Protein AF-A0ABD0QN66-F1 (afdb_monomer_lite)

Secondary structure (DSSP, 8-state):
-HHHHHHHHTSSSPPPHHHHHHHHHHHHHHHHHHHHHHHHHHHHHHHHHTTT-HHHHHHHHHHHT-

InterPro domains:
  IPR000308 14-3-3 protein [PTHR18860] (1-65)
  IPR023409 14-3-3 protein, conserved site [PS00796] (20-30)
  IPR023410 14-3-3 domain [PF00244] (1-65)
  IPR036815 14-3-3 domain superfamily [G3DSA:1.20.190.20] (1-66)
  IPR036815 14-3-3 domain superfamily [SSF48445] (1-65)

Structure (mmCIF, N/CA/C/O backbone):
data_AF-A0ABD0QN66-F1
#
_entry.id   AF-A0ABD0QN66-F1
#
loop_
_atom_site.group_PDB
_atom_site.id
_atom_site.type_symbol
_atom_site.label_atom_id
_atom_site.label_alt_id
_atom_site.label_comp_id
_atom_site.label_asym_id
_atom_site.label_entity_id
_atom_site.label_seq_id
_atom_site.pdbx_PDB_ins_code
_atom_site.Cartn_x
_atom_site.Cartn_y
_atom_site.Cartn_z
_atom_site.occupancy
_atom_site.B_iso_or_equiv
_atom_site.auth_seq_id
_atom_site.auth_comp_id
_atom_site.auth_asym_id
_atom_site.auth_atom_id
_atom_site.pdbx_PDB_model_num
ATOM 1 N N . MET A 1 1 ? -1.091 1.963 -14.324 1.00 84.12 1 MET A N 1
ATOM 2 C CA . MET A 1 1 ? 0.357 2.187 -14.096 1.00 84.12 1 MET A CA 1
ATOM 3 C C . MET A 1 1 ? 1.015 1.009 -13.385 1.00 84.12 1 MET A C 1
ATOM 5 O O . MET A 1 1 ? 1.854 0.387 -14.013 1.00 84.12 1 MET A O 1
ATOM 9 N N . VAL A 1 2 ? 0.645 0.659 -12.140 1.00 91.25 2 VAL A N 1
ATOM 10 C CA . VAL A 1 2 ? 1.251 -0.498 -11.431 1.00 91.25 2 VAL A CA 1
ATOM 11 C C . VAL A 1 2 ? 1.104 -1.799 -12.218 1.00 91.25 2 VAL A C 1
ATOM 13 O O . VAL A 1 2 ? 2.091 -2.489 -12.417 1.00 91.25 2 VAL A O 1
ATOM 16 N N . GLU A 1 3 ? -0.093 -2.104 -12.720 1.00 92.56 3 GLU A N 1
ATOM 17 C CA . GLU A 1 3 ? -0.335 -3.304 -13.532 1.00 92.56 3 GLU A CA 1
ATOM 18 C C . GLU A 1 3 ? 0.531 -3.335 -14.800 1.00 92.56 3 GLU A C 1
ATOM 20 O O . GLU A 1 3 ? 1.218 -4.313 -15.073 1.00 92.56 3 GLU A O 1
ATOM 25 N N . SER A 1 4 ? 0.592 -2.214 -15.519 1.00 90.19 4 SER A N 1
ATOM 26 C CA . SER A 1 4 ? 1.430 -2.062 -16.710 1.00 90.19 4 SER A CA 1
ATOM 27 C C . SER A 1 4 ? 2.921 -2.249 -16.396 1.00 90.19 4 SER A C 1
ATOM 29 O O . SER A 1 4 ? 3.607 -2.968 -17.113 1.00 90.19 4 SER A O 1
ATOM 31 N N . MET A 1 5 ? 3.423 -1.652 -15.310 1.00 92.88 5 MET A N 1
ATOM 32 C CA . MET A 1 5 ? 4.831 -1.770 -14.903 1.00 92.88 5 MET A CA 1
ATOM 33 C C . MET A 1 5 ? 5.165 -3.151 -14.333 1.00 92.88 5 MET A C 1
ATOM 35 O O . MET A 1 5 ? 6.284 -3.620 -14.507 1.00 92.88 5 MET A O 1
ATOM 39 N N . LYS A 1 6 ? 4.195 -3.841 -13.724 1.00 92.12 6 LYS A N 1
ATOM 40 C CA . LYS A 1 6 ? 4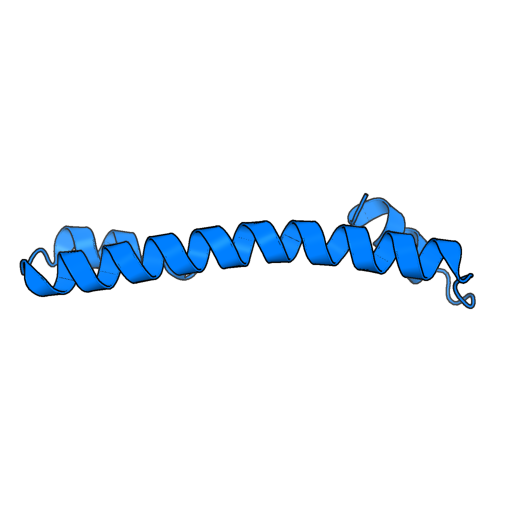.330 -5.246 -13.322 1.00 92.12 6 LYS A CA 1
ATOM 41 C C . LYS A 1 6 ? 4.489 -6.152 -14.543 1.00 92.12 6 LYS A C 1
ATOM 43 O O . LYS A 1 6 ? 5.345 -7.028 -14.533 1.00 92.12 6 LYS A O 1
ATOM 48 N N . ASN A 1 7 ? 3.719 -5.906 -15.604 1.00 92.94 7 ASN A N 1
ATOM 49 C CA . ASN A 1 7 ? 3.850 -6.651 -16.856 1.00 92.94 7 ASN A CA 1
ATOM 50 C C . ASN A 1 7 ? 5.198 -6.388 -17.539 1.00 92.94 7 ASN A C 1
ATOM 52 O O . ASN A 1 7 ? 5.791 -7.321 -18.063 1.00 92.94 7 ASN A O 1
ATOM 56 N N . VAL A 1 8 ? 5.699 -5.147 -17.519 1.00 88.81 8 VAL A N 1
ATOM 57 C CA . VAL A 1 8 ? 7.036 -4.806 -18.046 1.00 88.81 8 VAL A CA 1
ATOM 58 C C . VAL A 1 8 ? 8.139 -5.493 -17.235 1.00 88.81 8 VAL A C 1
ATOM 60 O O . VAL A 1 8 ? 9.009 -6.129 -17.818 1.00 88.81 8 VAL A O 1
ATOM 63 N N . ALA A 1 9 ? 8.057 -5.456 -15.902 1.00 90.44 9 ALA A N 1
ATOM 64 C CA . ALA A 1 9 ? 9.003 -6.139 -15.019 1.00 90.44 9 ALA A CA 1
ATOM 65 C C . ALA A 1 9 ? 8.975 -7.674 -15.145 1.00 90.44 9 ALA A C 1
ATOM 67 O O . ALA A 1 9 ? 9.956 -8.324 -14.805 1.00 90.44 9 ALA A O 1
ATOM 68 N N . GLY A 1 10 ? 7.875 -8.256 -15.630 1.00 92.12 10 GLY A N 1
ATOM 69 C CA . GLY A 1 10 ? 7.725 -9.699 -15.825 1.00 92.12 10 GLY A CA 1
ATOM 70 C C . GLY A 1 10 ? 8.261 -10.240 -17.154 1.00 92.12 10 GLY A C 1
ATOM 71 O O . GLY A 1 10 ? 8.057 -11.416 -17.429 1.00 92.12 10 GLY A O 1
ATOM 72 N N . LYS A 1 11 ? 8.893 -9.416 -18.002 1.00 90.12 11 LYS A N 1
ATOM 73 C CA . LYS A 1 11 ? 9.389 -9.832 -19.330 1.00 90.12 11 LYS A CA 1
ATOM 74 C C . LYS A 1 11 ? 10.799 -10.450 -19.331 1.00 90.12 11 LYS A C 1
ATOM 76 O O . LYS A 1 11 ? 11.354 -10.623 -20.409 1.00 90.12 11 LYS A O 1
ATOM 81 N N . ASP A 1 12 ? 11.374 -10.775 -18.169 1.00 88.88 12 ASP A N 1
ATOM 82 C CA . ASP A 1 12 ? 12.735 -11.340 -18.008 1.00 88.88 12 ASP A CA 1
ATOM 83 C C . ASP A 1 12 ? 13.849 -10.563 -18.743 1.00 88.88 12 ASP A C 1
ATOM 85 O O . ASP A 1 12 ? 14.908 -11.092 -19.077 1.00 88.88 12 ASP A O 1
ATOM 89 N N . THR A 1 13 ? 13.627 -9.269 -18.973 1.00 92.56 13 THR A N 1
ATOM 90 C CA . THR A 1 13 ? 14.593 -8.335 -19.555 1.00 92.56 13 THR A CA 1
ATOM 91 C C . THR A 1 13 ? 15.035 -7.320 -18.513 1.00 92.56 13 THR A C 1
ATOM 93 O O . THR A 1 13 ? 14.247 -6.919 -17.653 1.00 92.56 13 THR A O 1
ATOM 96 N N . GLU A 1 14 ? 16.281 -6.857 -18.604 1.00 94.31 14 GLU A N 1
ATOM 97 C CA . GLU A 1 14 ? 16.769 -5.806 -17.715 1.00 94.31 14 GLU A CA 1
ATOM 98 C C . GLU A 1 14 ? 15.987 -4.505 -17.935 1.00 94.31 14 GLU A C 1
ATOM 100 O O . GLU A 1 14 ? 15.832 -4.031 -19.061 1.00 94.31 14 GLU A O 1
ATOM 105 N N . LEU A 1 15 ? 15.481 -3.934 -16.842 1.00 94.94 15 LEU A N 1
ATOM 106 C CA . LEU A 1 15 ? 14.738 -2.683 -16.883 1.00 94.94 15 LEU A CA 1
ATOM 107 C C . LEU A 1 15 ? 15.683 -1.507 -17.112 1.00 94.94 15 LEU A C 1
ATOM 109 O O . LEU A 1 15 ? 16.663 -1.312 -16.383 1.00 94.94 15 LEU A O 1
ATOM 113 N N . THR A 1 16 ? 15.313 -0.648 -18.054 1.00 96.69 16 THR A N 1
ATOM 114 C CA . THR A 1 16 ? 15.979 0.636 -18.254 1.00 96.69 16 THR A CA 1
ATOM 115 C C . THR A 1 16 ? 15.851 1.526 -17.011 1.00 96.69 16 THR A C 1
ATOM 117 O O . THR A 1 16 ? 15.048 1.298 -16.099 1.00 96.69 16 THR A O 1
ATOM 120 N N . VAL A 1 17 ? 16.661 2.587 -16.947 1.00 96.50 17 VAL A N 1
ATOM 121 C CA . VAL A 1 17 ? 16.576 3.577 -15.858 1.00 96.50 17 V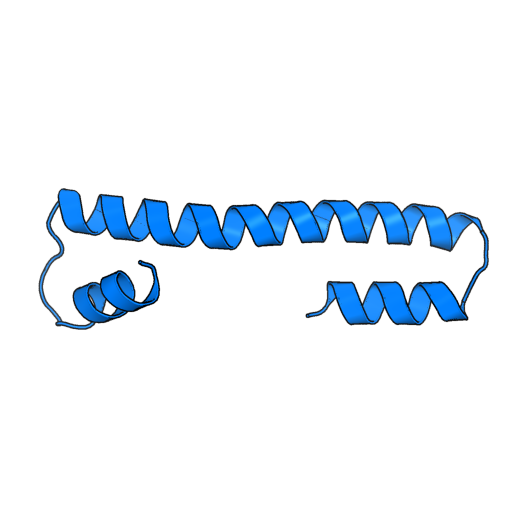AL A CA 1
ATOM 122 C C . VAL A 1 17 ? 15.173 4.188 -15.771 1.00 96.50 17 VAL A C 1
ATOM 124 O O . VAL A 1 17 ? 14.634 4.331 -14.674 1.00 96.50 17 VAL A O 1
ATOM 127 N N . GLU A 1 18 ? 14.557 4.500 -16.910 1.00 96.12 18 GLU A N 1
ATOM 128 C CA . GLU A 1 18 ? 13.213 5.074 -16.962 1.00 96.12 18 GLU A CA 1
ATOM 129 C C . GLU A 1 18 ? 12.145 4.087 -16.474 1.00 96.12 18 GLU A C 1
ATOM 131 O O . GLU A 1 18 ? 11.329 4.438 -15.621 1.00 96.12 18 GLU A O 1
ATOM 136 N N . GLU A 1 19 ? 12.189 2.828 -16.916 1.00 94.19 19 GLU A N 1
ATOM 137 C CA . GLU A 1 19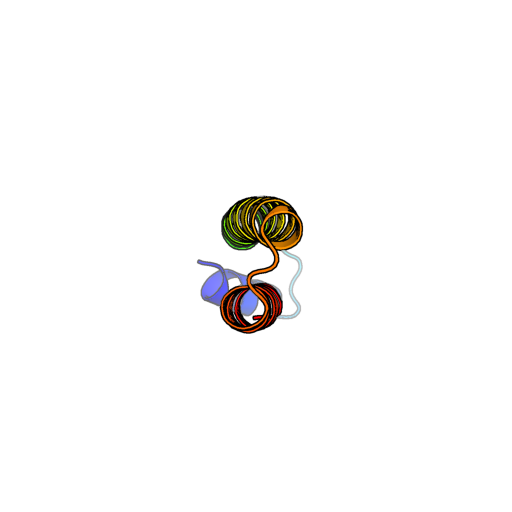 ? 11.233 1.804 -16.476 1.00 94.19 19 GLU A CA 1
ATOM 138 C C . GLU A 1 19 ? 11.346 1.513 -14.976 1.00 94.19 19 GLU A C 1
ATOM 140 O O . GLU A 1 19 ? 10.327 1.393 -14.292 1.00 94.19 19 GLU A O 1
ATOM 145 N N . ARG A 1 20 ? 12.567 1.475 -14.422 1.00 96.44 20 ARG A N 1
ATOM 146 C CA . ARG A 1 20 ? 12.767 1.358 -12.966 1.00 96.44 20 ARG A CA 1
ATOM 147 C C . ARG A 1 20 ? 12.174 2.543 -12.210 1.00 96.44 20 ARG A C 1
ATOM 149 O O . ARG A 1 20 ? 11.540 2.350 -11.170 1.00 96.44 20 ARG A O 1
ATOM 156 N N . ASN A 1 21 ? 12.339 3.759 -12.730 1.00 97.25 21 ASN A N 1
ATOM 157 C CA . ASN A 1 21 ? 11.756 4.957 -12.130 1.00 97.25 21 ASN A CA 1
ATOM 158 C C . ASN A 1 21 ? 10.225 4.908 -12.159 1.00 97.25 21 ASN A C 1
ATOM 160 O O . ASN A 1 21 ? 9.587 5.156 -11.134 1.00 97.25 21 ASN A O 1
ATOM 164 N N . LEU A 1 22 ? 9.630 4.529 -13.292 1.00 96.12 22 LEU A N 1
ATOM 165 C CA . LEU A 1 22 ? 8.180 4.389 -13.426 1.00 96.12 22 LEU A CA 1
ATOM 166 C C . LEU A 1 22 ? 7.629 3.302 -12.498 1.00 96.12 22 LEU A C 1
ATOM 168 O O . LEU A 1 22 ? 6.625 3.530 -11.820 1.00 96.12 22 LEU A O 1
ATOM 172 N N . LEU A 1 23 ? 8.305 2.154 -12.400 1.00 94.75 23 LEU A N 1
ATOM 173 C CA . LEU A 1 23 ? 7.950 1.082 -11.470 1.00 94.75 23 LEU A CA 1
ATOM 174 C C . LEU A 1 23 ? 7.986 1.579 -10.015 1.00 94.75 23 LEU A C 1
ATOM 176 O O . LEU A 1 23 ? 7.018 1.397 -9.273 1.00 94.75 23 LEU A O 1
ATOM 180 N N . SER A 1 24 ? 9.062 2.268 -9.626 1.00 96.06 24 SER A N 1
ATOM 181 C CA . SER A 1 24 ? 9.226 2.836 -8.284 1.00 96.06 24 SER A CA 1
ATOM 182 C C . SER A 1 24 ? 8.126 3.846 -7.947 1.00 96.06 24 SER A C 1
ATOM 184 O O . SER A 1 24 ? 7.464 3.726 -6.914 1.00 96.06 24 SER A O 1
ATOM 186 N N . VAL A 1 25 ? 7.860 4.805 -8.840 1.00 96.56 25 VAL A N 1
ATOM 187 C CA . VAL A 1 25 ? 6.807 5.818 -8.662 1.00 96.56 25 VAL A CA 1
ATOM 188 C C . VAL A 1 25 ? 5.432 5.164 -8.532 1.00 96.56 25 VAL A C 1
ATOM 190 O O . VAL A 1 25 ? 4.667 5.513 -7.629 1.00 96.56 25 VAL A O 1
ATOM 193 N N . ALA A 1 26 ? 5.129 4.184 -9.387 1.00 94.62 26 ALA A N 1
ATOM 194 C CA . ALA A 1 26 ? 3.846 3.495 -9.378 1.00 94.62 26 ALA A CA 1
ATOM 195 C C . ALA A 1 26 ? 3.581 2.812 -8.025 1.00 94.62 26 ALA A C 1
ATOM 197 O O . ALA A 1 26 ? 2.535 3.039 -7.410 1.00 94.62 26 ALA A O 1
ATOM 198 N N . TYR A 1 27 ? 4.539 2.028 -7.524 1.00 96.00 27 TYR A N 1
ATOM 199 C CA . TYR A 1 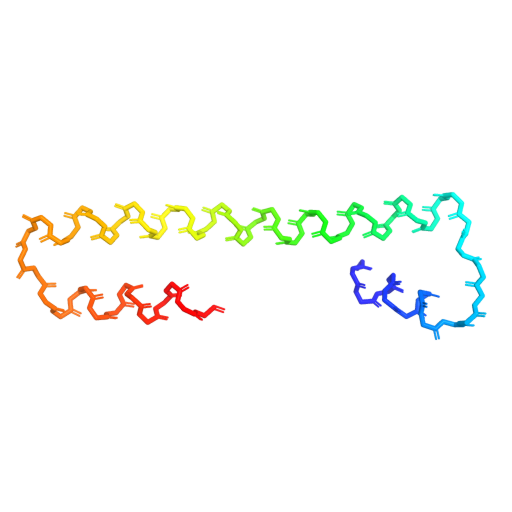27 ? 4.393 1.339 -6.240 1.00 96.00 27 TYR A CA 1
ATOM 200 C C . TYR A 1 27 ? 4.434 2.298 -5.046 1.00 96.00 27 TYR A C 1
ATOM 202 O O . TYR A 1 27 ? 3.615 2.153 -4.135 1.00 96.00 27 TYR A O 1
ATOM 210 N N . LYS A 1 28 ? 5.317 3.310 -5.061 1.00 96.88 28 LYS A N 1
ATOM 211 C CA . LYS A 1 28 ? 5.409 4.339 -4.010 1.00 96.88 28 LYS A CA 1
ATOM 212 C C . LYS A 1 28 ? 4.077 5.055 -3.802 1.00 96.88 28 LYS A C 1
ATOM 214 O O . LYS A 1 28 ? 3.676 5.269 -2.659 1.00 96.88 28 LYS A O 1
ATOM 219 N N . ASN A 1 29 ? 3.380 5.397 -4.883 1.00 94.00 29 ASN A N 1
ATOM 220 C CA . ASN A 1 29 ? 2.098 6.092 -4.799 1.00 94.00 29 ASN A CA 1
ATOM 221 C C . ASN A 1 29 ? 0.998 5.194 -4.221 1.00 94.00 29 ASN A C 1
ATOM 223 O O . ASN A 1 29 ? 0.287 5.609 -3.303 1.00 94.00 29 ASN A O 1
ATOM 227 N N . VAL A 1 30 ? 0.900 3.943 -4.687 1.00 94.06 30 VAL A N 1
ATOM 228 C CA . VAL A 1 30 ? -0.108 2.995 -4.182 1.00 94.06 30 VAL A CA 1
ATOM 229 C C . VAL A 1 30 ? 0.107 2.686 -2.701 1.00 94.06 30 VAL A C 1
ATOM 231 O O . VAL A 1 30 ? -0.833 2.777 -1.907 1.00 94.06 30 VAL A O 1
ATOM 234 N N . ILE A 1 31 ? 1.341 2.368 -2.295 1.00 95.31 31 ILE A N 1
ATOM 235 C CA . ILE A 1 31 ? 1.627 2.073 -0.886 1.00 95.31 31 ILE A CA 1
ATOM 236 C C . ILE A 1 31 ? 1.546 3.329 -0.013 1.00 95.31 31 ILE A C 1
ATOM 238 O O . ILE A 1 31 ? 1.162 3.244 1.152 1.00 95.31 31 ILE A O 1
ATOM 242 N N . GLY A 1 32 ? 1.863 4.504 -0.565 1.00 96.94 32 GLY A N 1
ATOM 243 C CA . GLY A 1 32 ? 1.753 5.789 0.119 1.00 96.94 32 GLY A CA 1
ATOM 244 C C . GLY A 1 32 ? 0.324 6.083 0.570 1.00 96.94 32 GLY A C 1
ATOM 245 O O . GLY A 1 32 ? 0.110 6.384 1.746 1.00 96.94 32 GLY A O 1
ATOM 246 N N . ALA A 1 33 ? -0.650 5.910 -0.328 1.00 94.88 33 ALA A N 1
ATOM 247 C CA . ALA A 1 33 ? -2.067 6.064 -0.005 1.00 94.88 33 ALA A CA 1
ATOM 248 C C . ALA A 1 33 ? -2.513 5.070 1.081 1.00 94.88 33 ALA A C 1
ATOM 250 O O . ALA A 1 33 ? -3.080 5.478 2.094 1.00 94.88 33 ALA A O 1
ATOM 251 N N . ARG A 1 34 ? -2.165 3.780 0.941 1.00 95.31 34 ARG A N 1
ATOM 252 C CA . ARG A 1 34 ? -2.501 2.748 1.941 1.00 95.31 34 ARG A CA 1
ATOM 253 C C . ARG A 1 34 ? -1.896 3.038 3.315 1.00 95.31 34 ARG A C 1
ATOM 255 O O . ARG A 1 34 ? -2.593 2.944 4.318 1.00 95.31 34 ARG A O 1
ATOM 262 N N . ARG A 1 35 ? -0.630 3.462 3.381 1.00 97.31 35 ARG A N 1
ATOM 263 C CA . ARG A 1 35 ? 0.032 3.851 4.641 1.00 97.31 35 ARG A CA 1
ATOM 264 C C . ARG A 1 35 ? -0.598 5.085 5.281 1.00 97.31 35 ARG A C 1
ATOM 266 O O . ARG A 1 35 ? -0.625 5.185 6.506 1.00 97.31 35 ARG A O 1
ATOM 273 N N . ALA A 1 36 ? -1.053 6.055 4.488 1.00 97.25 36 ALA A N 1
ATOM 274 C CA . ALA A 1 36 ? -1.773 7.212 5.012 1.00 97.25 36 ALA A CA 1
ATOM 275 C C . ALA A 1 36 ? -3.110 6.782 5.631 1.00 97.25 36 ALA A C 1
ATOM 277 O O . ALA A 1 36 ? -3.345 7.086 6.799 1.00 97.25 36 ALA A O 1
ATOM 278 N N . SER A 1 37 ? -3.912 5.997 4.906 1.00 96.56 37 SER A N 1
ATOM 279 C CA . SER A 1 37 ? -5.172 5.446 5.419 1.00 96.56 37 SER A CA 1
ATOM 280 C C . SER A 1 37 ? -4.963 4.601 6.674 1.00 96.56 37 SER A C 1
ATOM 282 O O . SER A 1 37 ? -5.652 4.812 7.667 1.00 96.56 37 SER A O 1
ATOM 284 N N . TRP A 1 38 ? -3.960 3.718 6.683 1.00 96.44 38 TRP A N 1
ATOM 285 C CA . TRP A 1 38 ? -3.642 2.886 7.844 1.00 96.44 38 TRP A CA 1
ATOM 286 C C . TRP A 1 38 ? -3.313 3.728 9.083 1.00 96.44 38 TRP A C 1
ATOM 288 O O . TRP A 1 38 ? -3.857 3.482 10.154 1.00 96.44 38 TRP A O 1
ATOM 298 N N . ARG A 1 39 ? -2.493 4.781 8.945 1.00 97.44 39 ARG A N 1
ATOM 299 C CA . ARG A 1 39 ? -2.188 5.697 10.061 1.00 97.44 39 ARG A CA 1
ATOM 300 C C . ARG A 1 39 ? -3.433 6.401 10.600 1.00 97.44 39 ARG A C 1
ATOM 302 O O . ARG A 1 39 ? -3.565 6.550 11.812 1.00 97.44 39 ARG A O 1
ATOM 309 N N . ILE A 1 40 ? -4.331 6.833 9.714 1.00 96.31 40 ILE A N 1
ATOM 310 C CA . ILE A 1 40 ? -5.587 7.490 10.099 1.00 96.31 40 ILE A CA 1
ATOM 311 C C . ILE A 1 40 ? -6.464 6.517 10.891 1.00 96.31 40 ILE A C 1
ATOM 313 O O . ILE A 1 40 ? -6.913 6.858 11.982 1.00 96.31 40 ILE A O 1
ATOM 317 N N . ILE A 1 41 ? -6.657 5.298 10.383 1.00 95.69 41 ILE A N 1
ATOM 318 C CA . ILE A 1 41 ? -7.488 4.276 11.032 1.00 95.69 41 ILE A CA 1
ATOM 319 C C . ILE A 1 41 ? -6.902 3.887 12.393 1.00 95.69 41 ILE A C 1
ATOM 321 O O . ILE A 1 41 ? -7.635 3.871 13.376 1.00 95.69 41 ILE A O 1
ATOM 325 N N . SER A 1 42 ? -5.586 3.674 12.490 1.00 94.88 42 SER A N 1
ATOM 326 C CA . SER A 1 42 ? -4.917 3.389 13.767 1.00 94.88 42 SER A CA 1
ATOM 327 C C . SER A 1 42 ? -5.099 4.518 14.789 1.00 94.88 42 SER A C 1
ATOM 329 O O . SER A 1 42 ? -5.282 4.255 15.975 1.00 94.88 42 SER A O 1
ATOM 331 N N . SER A 1 43 ? -5.099 5.784 14.349 1.00 94.94 43 SER A N 1
ATOM 332 C CA . SER A 1 43 ? -5.389 6.919 15.237 1.00 94.94 43 SER A CA 1
ATOM 333 C C . SER A 1 43 ? -6.851 6.939 15.700 1.00 94.94 43 SER A C 1
ATOM 335 O O . SER A 1 43 ? -7.126 7.291 16.847 1.00 94.94 43 SER A O 1
ATOM 337 N N . ILE A 1 44 ? -7.793 6.560 14.832 1.00 93.69 44 ILE A N 1
ATOM 338 C CA . ILE A 1 44 ? -9.215 6.442 15.184 1.00 93.69 44 ILE A CA 1
ATOM 339 C C . ILE A 1 44 ? -9.425 5.302 16.187 1.00 93.69 44 ILE A C 1
ATOM 341 O O . ILE A 1 44 ? -10.142 5.489 17.165 1.00 93.69 44 ILE A O 1
ATOM 345 N N . GLU A 1 45 ? -8.770 4.160 15.984 1.00 92.50 45 GLU A N 1
ATOM 346 C CA . GLU A 1 45 ? -8.824 3.012 16.894 1.00 92.50 45 GLU A CA 1
ATOM 347 C C . GLU A 1 45 ? -8.381 3.396 18.306 1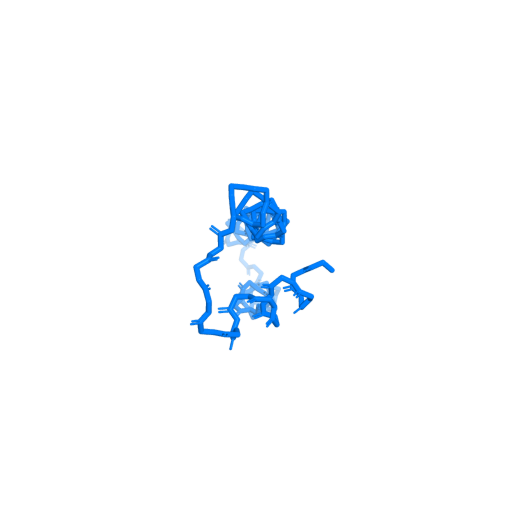.00 92.50 45 GLU A C 1
ATOM 349 O O . GLU A 1 45 ? -9.161 3.243 19.239 1.00 92.50 45 GLU A O 1
ATOM 354 N N . GLN A 1 46 ? -7.197 4.000 18.456 1.00 92.00 46 GLN A N 1
ATOM 355 C CA . GLN A 1 46 ? -6.687 4.451 19.760 1.00 92.00 46 GLN A CA 1
ATOM 356 C C . GLN A 1 46 ? -7.647 5.428 20.463 1.00 92.00 46 GLN A C 1
ATOM 358 O O . GLN A 1 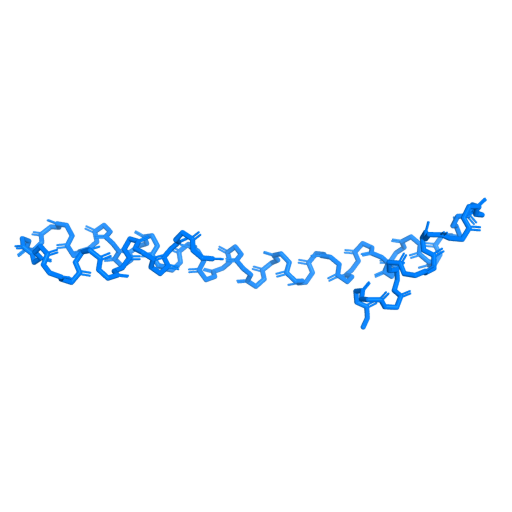46 ? -7.852 5.366 21.678 1.00 92.00 46 GLN A O 1
ATOM 363 N N . LYS A 1 47 ? -8.272 6.337 19.699 1.00 91.75 47 LYS A N 1
ATOM 364 C CA . LYS A 1 47 ? -9.269 7.276 20.237 1.00 91.75 47 LYS A CA 1
ATOM 365 C C . LYS A 1 47 ? -10.540 6.579 20.708 1.00 91.75 47 LYS A C 1
ATOM 367 O O . LYS A 1 47 ? -11.152 7.048 21.664 1.00 91.75 47 LYS A O 1
ATOM 372 N N . GLU A 1 48 ? -10.965 5.518 20.033 1.00 91.81 48 GLU A N 1
ATOM 373 C CA . GLU A 1 48 ? -12.184 4.791 20.388 1.00 91.81 48 GLU A CA 1
ATOM 374 C C . GLU A 1 48 ? -11.943 3.780 21.520 1.00 91.81 48 GLU A C 1
ATOM 376 O O . GLU A 1 48 ? -12.837 3.571 22.340 1.00 91.81 48 GLU A O 1
ATOM 381 N N . GLU A 1 49 ? -10.721 3.246 21.651 1.00 89.75 49 GLU A N 1
ATOM 382 C CA . GLU A 1 49 ? -10.304 2.403 22.787 1.00 89.75 49 GLU A CA 1
ATOM 383 C C . GLU A 1 49 ? -10.462 3.159 24.106 1.00 89.75 49 GLU A C 1
ATOM 385 O O . GLU A 1 49 ? -10.953 2.613 25.091 1.00 89.75 49 GLU A O 1
ATOM 390 N N . SER A 1 50 ? -10.167 4.459 24.086 1.00 87.25 50 SER A N 1
ATOM 391 C CA . SER A 1 50 ? -10.311 5.349 25.242 1.00 87.25 50 SER A CA 1
ATOM 392 C C . SER A 1 50 ? -11.770 5.600 25.665 1.00 87.25 50 SER A C 1
ATOM 394 O O . SER A 1 50 ? -12.005 6.114 26.754 1.00 87.25 50 SER A O 1
ATOM 396 N N . LYS A 1 51 ? -12.761 5.278 24.818 1.00 86.62 51 LYS A N 1
ATOM 397 C CA . LYS A 1 51 ? -14.192 5.552 25.063 1.00 86.62 51 LYS A CA 1
ATOM 398 C C . LYS A 1 51 ? -15.015 4.318 25.453 1.00 86.62 51 LYS A C 1
ATOM 400 O O . LYS A 1 51 ? -16.199 4.469 25.741 1.00 86.62 51 LYS A O 1
ATOM 405 N N . GLY A 1 52 ? -14.435 3.114 25.427 1.00 78.12 52 GLY A N 1
ATOM 406 C CA . GLY A 1 52 ? -15.122 1.873 25.825 1.00 78.12 52 GLY A CA 1
ATOM 407 C C . GLY A 1 52 ? -16.175 1.345 24.835 1.00 78.12 52 GLY A C 1
ATOM 408 O O . GLY A 1 52 ? -17.033 0.553 25.212 1.00 78.12 52 GLY A O 1
ATOM 409 N N . GLY A 1 53 ? -16.147 1.772 23.567 1.00 80.50 53 GLY A N 1
ATOM 410 C CA . GLY A 1 53 ? -17.109 1.349 22.539 1.00 80.50 53 GLY A CA 1
ATOM 411 C C . GLY A 1 53 ? -16.725 0.048 21.820 1.00 80.50 53 GLY A C 1
ATOM 412 O O . GLY A 1 53 ? -16.281 0.099 20.673 1.00 80.50 53 GLY A O 1
ATOM 413 N N . GLU A 1 54 ? -16.927 -1.118 22.445 1.00 82.50 54 GLU A N 1
ATOM 414 C CA . GLU A 1 54 ? -16.481 -2.431 21.922 1.00 82.50 54 GLU A CA 1
ATOM 415 C C . GLU A 1 54 ? -16.984 -2.770 20.503 1.00 82.50 54 GLU A C 1
ATOM 417 O O . GLU A 1 54 ? -16.221 -3.266 19.672 1.00 82.50 54 GLU A O 1
ATOM 422 N N . GLY A 1 55 ? -18.244 -2.455 20.177 1.00 87.38 55 GLY A N 1
ATOM 423 C CA . GLY A 1 55 ? -18.811 -2.738 18.850 1.00 87.38 55 GLY A CA 1
ATOM 424 C C . GLY A 1 55 ? -18.153 -1.936 17.720 1.00 87.38 55 GLY A C 1
ATOM 425 O O . GLY A 1 55 ? -17.856 -2.475 16.654 1.00 87.38 55 GLY A O 1
ATOM 426 N N . LYS A 1 56 ? -17.854 -0.654 17.969 1.00 88.00 56 LYS A N 1
ATOM 427 C CA . LYS A 1 56 ? -17.160 0.212 17.002 1.00 88.00 56 LYS A CA 1
ATOM 428 C C . LYS A 1 56 ? -15.697 -0.192 16.852 1.00 88.00 56 LYS A C 1
ATOM 430 O O . LYS A 1 56 ? -15.179 -0.202 15.739 1.00 88.00 56 LYS A O 1
ATOM 435 N N . LEU A 1 57 ? -15.052 -0.580 17.953 1.00 91.81 57 LEU A N 1
ATOM 436 C CA . LEU A 1 57 ? -13.672 -1.065 17.945 1.00 91.81 57 LEU A CA 1
ATOM 437 C C . LEU A 1 57 ? -13.490 -2.305 17.080 1.00 91.81 57 LEU A C 1
ATOM 439 O O . LEU A 1 57 ? -12.515 -2.384 16.335 1.00 91.81 57 LEU A O 1
ATOM 443 N N . LYS A 1 58 ? -14.440 -3.244 17.130 1.00 93.12 58 LYS A N 1
ATOM 444 C CA . LYS A 1 58 ? -14.418 -4.427 16.268 1.00 93.12 58 LYS A CA 1
ATOM 445 C C . LYS A 1 58 ? -14.420 -4.041 14.785 1.00 93.12 58 LYS A C 1
ATOM 447 O O . LYS A 1 58 ? -13.528 -4.462 14.055 1.00 93.12 58 LYS A O 1
ATOM 452 N N . MET A 1 59 ? -15.343 -3.168 14.370 1.00 93.12 59 MET A N 1
ATOM 453 C CA . MET A 1 59 ? -15.422 -2.693 12.981 1.00 93.12 59 MET A CA 1
ATOM 454 C C . MET A 1 59 ? -14.148 -1.963 12.532 1.00 93.12 59 MET A C 1
ATOM 456 O O . MET A 1 59 ? -13.667 -2.176 11.421 1.00 93.12 59 MET A O 1
ATOM 460 N N . ILE A 1 60 ? -13.578 -1.108 13.391 1.00 93.44 60 ILE A N 1
ATOM 461 C CA . ILE A 1 60 ? -12.345 -0.365 13.083 1.00 93.44 60 ILE A CA 1
ATOM 462 C C . ILE A 1 60 ? -11.163 -1.327 12.900 1.00 93.44 60 ILE A C 1
ATOM 464 O O . ILE A 1 60 ? -10.386 -1.176 11.955 1.00 93.44 60 ILE A O 1
ATOM 468 N N . ARG A 1 61 ? -11.036 -2.332 13.775 1.00 93.25 61 ARG A N 1
ATOM 469 C CA . ARG A 1 61 ? -9.970 -3.341 13.710 1.00 93.25 61 ARG A CA 1
ATOM 470 C C . ARG A 1 61 ? -10.064 -4.197 12.453 1.00 93.25 61 ARG A C 1
ATOM 472 O O . ARG A 1 61 ? -9.039 -4.407 11.810 1.00 93.25 61 ARG A O 1
ATOM 479 N N . GLU A 1 62 ? -11.267 -4.639 12.093 1.00 93.38 62 GLU A N 1
ATOM 480 C CA . GLU A 1 62 ? -11.518 -5.389 10.855 1.00 93.38 62 GLU A CA 1
ATOM 481 C C . GLU A 1 62 ? -11.148 -4.550 9.624 1.00 93.38 62 GLU A C 1
ATOM 483 O O . GLU A 1 62 ? -10.391 -5.002 8.765 1.00 93.38 62 GLU A O 1
ATOM 488 N N . TYR A 1 63 ? -11.577 -3.285 9.582 1.00 93.44 63 TYR A N 1
ATOM 489 C CA . TYR A 1 63 ? -11.262 -2.395 8.465 1.00 93.44 63 TYR A CA 1
ATOM 490 C C . TYR A 1 63 ? -9.757 -2.107 8.336 1.00 93.44 63 TYR A C 1
ATOM 492 O O . TYR A 1 63 ? -9.234 -2.033 7.229 1.00 93.44 63 TYR A O 1
ATOM 500 N N . ARG A 1 64 ? -9.025 -1.993 9.454 1.00 92.25 64 ARG A N 1
ATOM 501 C CA . ARG A 1 64 ? -7.563 -1.789 9.452 1.00 92.25 64 ARG A CA 1
ATOM 502 C C . ARG A 1 64 ? -6.785 -2.986 8.889 1.00 92.25 64 ARG A C 1
ATOM 504 O O . ARG A 1 64 ? -5.670 -2.800 8.406 1.00 92.25 64 ARG A O 1
ATOM 511 N N . GLN A 1 65 ? -7.318 -4.199 9.029 1.00 89.06 65 GLN A N 1
ATOM 512 C CA . GLN A 1 65 ? -6.664 -5.441 8.596 1.00 89.06 65 GLN A CA 1
ATOM 513 C C . GLN A 1 65 ? -6.841 -5.733 7.096 1.00 89.06 65 GLN A C 1
ATOM 515 O O . GLN A 1 65 ? -6.209 -6.663 6.596 1.00 89.06 65 GLN A O 1
ATOM 520 N N . THR A 1 66 ? -7.672 -4.951 6.396 1.00 78.81 66 THR A N 1
ATOM 521 C CA . THR A 1 66 ? -7.930 -5.066 4.948 1.00 78.81 66 THR A CA 1
ATOM 522 C C . THR A 1 66 ? -6.932 -4.239 4.127 1.00 78.81 66 THR A C 1
ATOM 524 O O . THR A 1 66 ? -6.503 -4.700 3.043 1.00 78.81 66 THR A O 1
#

Radius of gyration: 18.28 Å; chains: 1; bounding box: 36×19×45 Å

Sequence (66 aa):
MVESMKNVAGKDTELTVEERNLLSVAYKNVIGARRASWRIISSIEQKEESKGGEGKLKMIREYRQT

Organism: Cirrhinus mrigala (NCBI:txid683832)

Foldseek 3Di:
DQVVLVVVVPPPDDDDPVSVVVNCVVVCVVVVVLVVVLVVLVVVLVVVVVVPPVVVNVVSVVVSVD

pLDDT: mean 92.53, std 4.36, range [78.12, 97.44]